Protein AF-A0A538BDF6-F1 (afdb_monomer)

Mean predicted aligned error: 5.9 Å

Nearest PDB structures (foldseek):
  9k1j-assembly1_B  TM=4.773E-01  e=1.976E+00  Acinetobacter baumannii
  7nsg-assembly1_A  TM=3.307E-01  e=5.408E+00  Homo sapiens

Solvent-accessible surface area (backbone atoms only — not comparable to full-atom values): 4410 Å² total; per-residue (Å²): 110,79,52,96,67,64,58,87,33,45,48,50,52,68,51,78,48,82,41,87,42,80,93,92,41,71,44,80,48,76,51,71,52,74,45,40,67,44,88,98,46,18,71,59,50,41,51,52,52,51,51,53,50,54,52,51,52,56,51,49,50,54,55,52,51,36,49,75,72,51,74,80,113

Secondary structure (DSSP, 8-state):
---SS-TTSEEEEEEEEEEEETTTEEEEEEEEEEEE--TTTHHHHHHHHHHHHHHHHHHHHHHHHHHHHTTT-

Foldseek 3Di:
DADPPPRVFKDKDWDWDWDDDPDPDIDIDIDIDIFGPDPPCGVVVSVVVVVVVVVVVVVVVVVVVCVVVVVPD

Radius of gyration: 16.17 Å; Cα contacts (8 Å, |Δi|>4): 66; chains: 1; bounding box: 38×25×42 Å

pLDDT: mean 86.37, std 9.04, range [54.69, 94.38]

Sequence (73 aa):
MLPDHYADRLTCSGSYTLVPSGDHSTIQRMEGDLRVNYPVVGRLAERGIFLGLKENVAQEARIIEGWVAGEY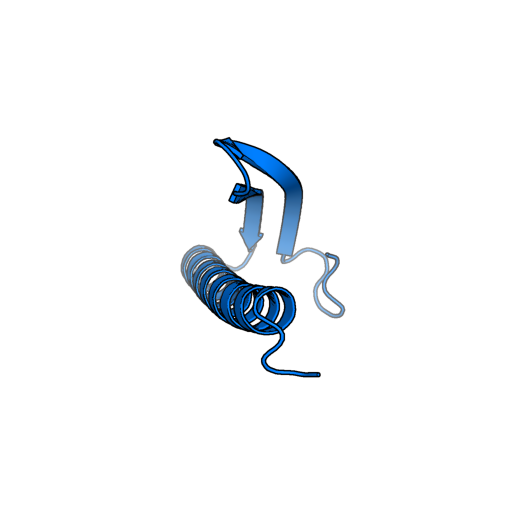R

Stru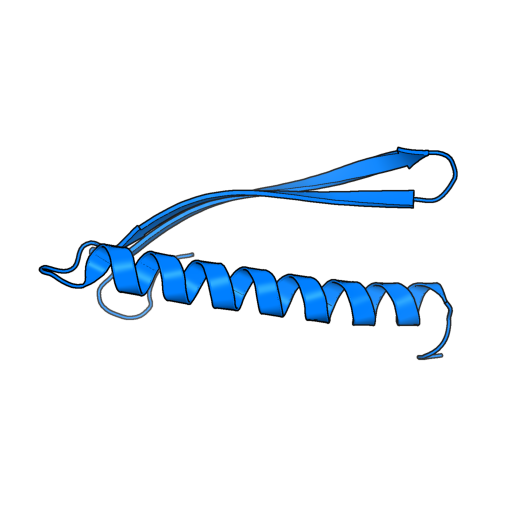cture (mmCIF, N/CA/C/O backbone):
data_AF-A0A538BDF6-F1
#
_entry.id   AF-A0A538BDF6-F1
#
loop_
_atom_site.group_PDB
_atom_site.id
_atom_site.type_symbol
_atom_site.label_atom_id
_atom_site.label_alt_id
_atom_site.label_comp_id
_atom_site.label_asym_id
_atom_site.label_entity_id
_atom_site.label_seq_id
_atom_site.pdbx_PDB_ins_code
_atom_site.Cartn_x
_atom_site.Cartn_y
_atom_site.Cartn_z
_atom_site.occupancy
_atom_site.B_iso_or_equiv
_atom_site.auth_seq_id
_atom_site.auth_comp_id
_atom_site.auth_asym_id
_atom_site.auth_atom_id
_atom_site.pdbx_PDB_model_num
ATOM 1 N N . MET A 1 1 ? -11.787 1.261 -1.311 1.00 54.69 1 MET A N 1
ATOM 2 C CA . MET A 1 1 ? -12.505 -0.009 -1.037 1.00 54.69 1 MET A CA 1
ATOM 3 C C . MET A 1 1 ? -13.667 0.285 -0.103 1.00 54.69 1 MET A C 1
ATOM 5 O O . MET A 1 1 ? -13.481 1.108 0.786 1.00 54.69 1 MET A O 1
ATOM 9 N N . LEU A 1 2 ? -14.828 -0.346 -0.299 1.00 60.12 2 LEU A N 1
ATOM 10 C CA . LEU A 1 2 ? -15.971 -0.243 0.615 1.00 60.12 2 LEU A CA 1
ATOM 11 C C . LEU A 1 2 ? -16.153 -1.599 1.322 1.00 60.12 2 LEU A C 1
ATOM 13 O O . LEU A 1 2 ? -16.131 -2.612 0.627 1.00 60.12 2 LEU A O 1
ATOM 17 N N . PRO A 1 3 ? -16.289 -1.654 2.655 1.00 63.38 3 PRO A N 1
ATOM 18 C CA . PRO A 1 3 ? -16.569 -2.908 3.353 1.00 63.38 3 PRO A CA 1
ATOM 19 C C . PRO A 1 3 ? -17.951 -3.468 2.998 1.00 63.38 3 PRO A C 1
ATOM 21 O O . PRO A 1 3 ? -18.935 -2.730 3.043 1.00 63.38 3 PRO A O 1
ATOM 24 N N . ASP A 1 4 ? -18.035 -4.779 2.749 1.00 68.88 4 ASP A N 1
ATOM 25 C CA . ASP A 1 4 ? -19.311 -5.480 2.509 1.00 68.88 4 ASP A CA 1
ATOM 26 C C . ASP A 1 4 ? -20.207 -5.508 3.763 1.00 68.88 4 ASP A C 1
ATOM 28 O O . ASP A 1 4 ? -21.435 -5.517 3.677 1.00 68.88 4 ASP A O 1
ATOM 32 N N . HIS A 1 5 ? -19.593 -5.464 4.951 1.00 60.78 5 HIS A N 1
ATOM 33 C CA . HIS A 1 5 ? -20.267 -5.363 6.243 1.00 60.78 5 HIS A CA 1
ATOM 34 C C . HIS A 1 5 ? -19.652 -4.235 7.082 1.00 60.78 5 HIS A C 1
ATOM 36 O O . HIS A 1 5 ? -18.431 -4.107 7.155 1.00 60.78 5 HIS A O 1
ATOM 42 N N . TYR A 1 6 ? -20.500 -3.450 7.759 1.00 70.62 6 TYR A N 1
ATOM 43 C CA . TYR A 1 6 ? -20.111 -2.300 8.593 1.00 70.62 6 TYR A CA 1
ATOM 44 C C . TYR A 1 6 ? -19.352 -1.199 7.828 1.00 70.62 6 TYR A C 1
ATOM 46 O O . TYR A 1 6 ? -18.210 -0.861 8.146 1.00 70.62 6 TYR A O 1
ATOM 54 N N . ALA A 1 7 ? -20.000 -0.632 6.807 1.00 69.19 7 ALA A N 1
ATOM 55 C CA . ALA A 1 7 ? -19.422 0.384 5.922 1.00 69.19 7 ALA A CA 1
ATOM 56 C C . ALA A 1 7 ? -18.918 1.655 6.643 1.00 69.19 7 ALA A C 1
ATOM 58 O O . ALA A 1 7 ? -18.066 2.366 6.121 1.00 69.19 7 ALA A O 1
ATOM 59 N N . ASP A 1 8 ? -19.404 1.931 7.852 1.00 80.06 8 ASP A N 1
ATOM 60 C CA . ASP A 1 8 ? -18.993 3.045 8.712 1.00 80.06 8 ASP A CA 1
ATOM 61 C C . ASP A 1 8 ? -17.694 2.774 9.501 1.00 80.06 8 ASP A C 1
ATOM 63 O O . ASP A 1 8 ? -17.080 3.692 10.060 1.00 80.06 8 ASP A O 1
ATOM 67 N N . ARG A 1 9 ? -17.244 1.514 9.551 1.00 82.62 9 ARG A N 1
ATOM 68 C CA . ARG A 1 9 ? -16.12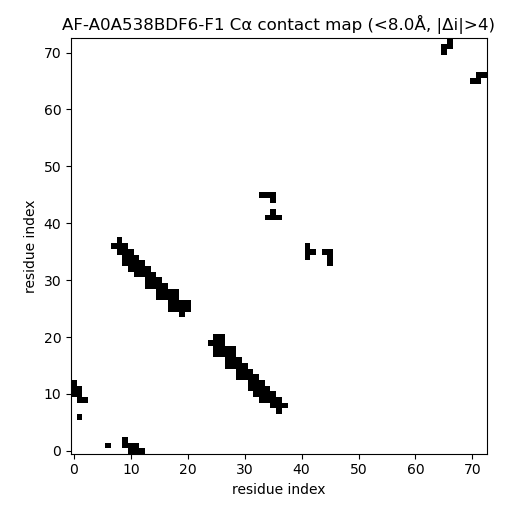5 1.088 10.403 1.00 82.62 9 ARG A CA 1
ATOM 69 C C . ARG A 1 9 ? -14.762 1.143 9.741 1.00 82.62 9 ARG A C 1
ATOM 71 O O . ARG A 1 9 ? -13.768 1.080 10.461 1.00 82.62 9 ARG A O 1
ATOM 78 N N . LEU A 1 10 ? -14.687 1.274 8.420 1.00 86.56 10 LEU A N 1
ATOM 79 C CA . LEU A 1 10 ? -13.419 1.377 7.707 1.00 86.56 10 LEU A CA 1
ATOM 80 C C . LEU A 1 10 ? -13.514 2.396 6.578 1.00 86.56 10 LEU A C 1
ATOM 82 O O . LEU A 1 10 ? -14.383 2.317 5.715 1.00 86.56 10 LEU A O 1
ATOM 86 N N . THR A 1 11 ? -12.567 3.326 6.563 1.00 87.62 11 THR A N 1
ATOM 87 C CA . THR A 1 11 ? -12.344 4.238 5.444 1.00 87.62 11 THR A CA 1
ATOM 88 C C . THR A 1 11 ? -10.936 4.007 4.925 1.00 87.62 11 THR A C 1
ATOM 90 O O . THR A 1 11 ? -9.982 3.992 5.699 1.00 87.62 11 THR A O 1
ATOM 93 N N . CYS A 1 12 ? -10.813 3.789 3.619 1.00 87.50 12 CYS A N 1
ATOM 94 C CA . CYS A 1 12 ? -9.537 3.560 2.959 1.00 87.50 12 CYS A CA 1
ATOM 95 C C . CYS A 1 12 ? -9.520 4.300 1.624 1.00 87.50 12 CYS A C 1
ATOM 97 O O . CYS A 1 12 ? -10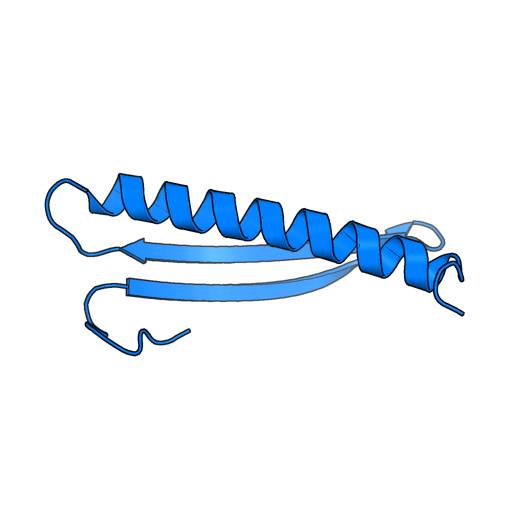.344 4.023 0.742 1.00 87.50 12 CYS A O 1
ATOM 99 N N . SER A 1 13 ? -8.578 5.224 1.490 1.00 88.25 13 SER A N 1
ATOM 100 C CA . SER A 1 13 ? -8.336 6.008 0.283 1.00 88.25 13 SER A CA 1
ATOM 101 C C . SER A 1 13 ? -6.848 6.031 -0.008 1.00 88.25 13 SER A C 1
ATOM 103 O O . SER A 1 13 ? -6.044 6.121 0.910 1.00 88.25 13 SER A O 1
ATOM 105 N N . GLY A 1 14 ? -6.469 5.985 -1.276 1.00 89.31 14 GLY A N 1
ATOM 106 C CA . GLY A 1 14 ? -5.068 6.025 -1.650 1.00 89.31 14 GLY A CA 1
ATOM 107 C C . GLY A 1 14 ? -4.881 6.139 -3.148 1.00 89.31 14 GLY A C 1
ATOM 108 O O . GLY A 1 14 ? -5.841 6.100 -3.919 1.00 89.31 14 GLY A O 1
ATOM 109 N N . SER A 1 15 ? -3.627 6.283 -3.537 1.00 90.75 15 SER A N 1
ATOM 110 C CA . SER A 1 15 ? -3.183 6.334 -4.914 1.00 90.75 15 SER A CA 1
ATOM 111 C C . SER A 1 15 ? -2.102 5.292 -5.158 1.00 90.75 15 SER A C 1
ATOM 113 O O . SER A 1 15 ? -1.349 4.892 -4.264 1.00 90.75 15 SER A O 1
ATOM 115 N N . TYR A 1 16 ? -2.066 4.848 -6.404 1.00 88.88 16 TYR A N 1
ATOM 116 C CA . TYR A 1 16 ? -1.125 3.878 -6.915 1.00 88.88 16 TYR A CA 1
ATOM 117 C C . TYR A 1 16 ? -0.466 4.481 -8.145 1.00 88.88 16 TYR A C 1
ATOM 119 O O . TYR A 1 16 ? -1.163 4.863 -9.088 1.00 88.88 16 TYR A O 1
ATOM 127 N N . THR A 1 17 ? 0.859 4.590 -8.134 1.00 94.00 17 THR A N 1
ATOM 128 C CA . THR A 1 17 ? 1.604 5.173 -9.252 1.00 94.00 17 THR A CA 1
ATOM 129 C C . THR A 1 17 ? 2.848 4.360 -9.565 1.00 94.00 17 THR A C 1
ATOM 131 O O . THR A 1 17 ? 3.533 3.862 -8.672 1.00 94.00 17 THR A O 1
ATOM 134 N N . LEU A 1 18 ? 3.133 4.233 -10.858 1.00 91.81 18 LEU A N 1
ATOM 135 C CA . LEU A 1 18 ? 4.370 3.664 -11.371 1.00 91.81 18 LEU A CA 1
ATOM 136 C C . LEU A 1 18 ? 5.265 4.815 -11.812 1.00 91.81 18 LEU A C 1
ATOM 138 O O . LEU A 1 18 ? 4.853 5.650 -12.618 1.00 91.81 18 LEU A O 1
ATOM 142 N N . VAL A 1 19 ? 6.470 4.873 -11.259 1.00 94.38 19 VAL A N 1
ATOM 143 C CA . VAL A 1 19 ? 7.418 5.962 -11.494 1.00 94.38 19 VAL A CA 1
ATOM 144 C C . VAL A 1 19 ? 8.694 5.374 -12.095 1.00 94.38 19 VAL A C 1
ATOM 146 O O . VAL A 1 19 ? 9.198 4.384 -11.561 1.00 94.38 19 VAL A O 1
ATOM 149 N N . PRO A 1 20 ? 9.238 5.934 -13.189 1.00 91.31 20 PRO A N 1
ATOM 150 C CA . PRO A 1 20 ? 10.499 5.456 -13.742 1.00 91.31 20 PRO A CA 1
ATOM 151 C C . PRO A 1 20 ? 11.641 5.648 -12.739 1.00 91.31 20 PRO A C 1
ATOM 153 O O . PRO A 1 20 ? 11.698 6.648 -12.021 1.00 91.31 20 PRO A O 1
ATOM 156 N N . SER A 1 21 ? 12.562 4.689 -12.704 1.00 88.75 21 SER A N 1
ATOM 157 C CA . SER A 1 21 ? 13.760 4.723 -11.870 1.00 88.75 21 SER A CA 1
ATOM 158 C C . SER A 1 21 ? 14.940 4.210 -12.693 1.00 88.75 21 SER A C 1
ATOM 160 O O . SER A 1 21 ? 15.007 3.031 -13.017 1.00 88.75 21 SER A O 1
ATOM 162 N N . GLY A 1 22 ? 15.872 5.083 -13.070 1.00 85.81 22 GLY A N 1
ATOM 163 C CA . GLY A 1 22 ? 17.038 4.698 -13.876 1.00 85.81 22 GLY A CA 1
ATOM 164 C C . GLY A 1 22 ? 16.701 4.029 -15.218 1.00 85.81 22 GLY A C 1
ATOM 165 O O . GLY A 1 22 ? 15.556 4.029 -15.679 1.00 85.81 22 GLY A O 1
ATOM 166 N N . ASP A 1 23 ? 17.721 3.441 -15.838 1.00 79.69 23 ASP A N 1
ATOM 167 C CA . ASP A 1 23 ? 17.570 2.728 -17.101 1.00 79.69 23 ASP A CA 1
ATOM 168 C C . ASP A 1 23 ? 16.982 1.340 -16.821 1.00 79.69 23 ASP A C 1
ATOM 170 O O . ASP A 1 23 ? 17.632 0.473 -16.239 1.00 79.69 23 ASP A O 1
ATOM 174 N N . HIS A 1 24 ? 15.727 1.144 -17.225 1.00 83.12 24 HIS A N 1
ATOM 175 C CA . HIS A 1 24 ? 14.985 -0.123 -17.145 1.00 83.12 24 HIS A CA 1
ATOM 176 C C . HIS A 1 24 ? 14.479 -0.555 -15.760 1.00 83.12 24 HIS A C 1
ATOM 178 O O . HIS A 1 24 ? 14.165 -1.731 -15.583 1.00 83.12 24 HIS A O 1
ATOM 184 N N . SER A 1 25 ? 14.313 0.357 -14.795 1.00 85.00 25 SER A N 1
ATOM 185 C CA . SER A 1 25 ? 13.606 0.028 -13.548 1.00 85.00 25 SER A CA 1
ATOM 186 C C . SER A 1 25 ? 12.397 0.932 -13.301 1.00 85.00 25 SER A C 1
ATOM 188 O O . SER A 1 25 ? 12.283 2.042 -13.823 1.00 85.00 25 SER A O 1
ATOM 190 N N . THR A 1 26 ? 11.427 0.417 -12.552 1.00 89.94 26 THR A N 1
ATOM 191 C CA . THR A 1 26 ? 10.186 1.115 -12.206 1.00 89.94 26 THR A CA 1
ATOM 192 C C . THR A 1 26 ? 9.956 0.969 -10.712 1.00 89.94 26 THR A C 1
ATOM 194 O O . THR A 1 26 ? 10.066 -0.127 -10.170 1.00 89.94 26 THR A O 1
ATOM 197 N N . ILE A 1 27 ? 9.624 2.071 -10.046 1.00 90.62 27 ILE A N 1
ATOM 198 C CA . ILE A 1 27 ? 9.209 2.082 -8.648 1.00 90.62 27 ILE A CA 1
ATOM 199 C C . ILE A 1 27 ? 7.688 2.104 -8.598 1.00 90.62 27 ILE A C 1
ATOM 201 O O . ILE A 1 27 ? 7.036 2.978 -9.171 1.00 90.62 27 ILE A O 1
ATOM 205 N N . GLN A 1 28 ? 7.133 1.160 -7.852 1.00 90.88 28 GLN A N 1
ATOM 206 C CA . GLN A 1 28 ? 5.731 1.147 -7.474 1.00 90.88 28 GLN A CA 1
ATOM 207 C C . GLN A 1 28 ? 5.558 1.979 -6.197 1.00 90.88 28 GLN A C 1
ATOM 209 O O . GLN A 1 28 ? 6.027 1.593 -5.127 1.00 90.88 28 GLN A O 1
ATOM 214 N N . ARG A 1 29 ? 4.902 3.139 -6.299 1.00 92.12 29 ARG A N 1
ATOM 215 C CA . ARG A 1 29 ? 4.607 4.010 -5.155 1.00 92.12 29 ARG A CA 1
ATOM 216 C C . ARG A 1 29 ? 3.131 3.908 -4.792 1.00 92.12 29 ARG A C 1
ATOM 218 O O . ARG A 1 29 ? 2.256 4.233 -5.595 1.00 92.12 29 ARG A O 1
ATOM 225 N N . MET A 1 30 ? 2.883 3.474 -3.561 1.00 90.38 30 MET A N 1
ATOM 226 C CA . MET A 1 30 ? 1.562 3.416 -2.946 1.00 90.38 30 MET A CA 1
ATOM 227 C C . MET A 1 30 ? 1.505 4.386 -1.777 1.00 90.38 30 MET A C 1
ATOM 229 O O . MET A 1 30 ? 2.342 4.325 -0.878 1.00 90.38 30 MET A O 1
ATOM 233 N N . GLU A 1 31 ? 0.502 5.253 -1.779 1.00 91.00 31 GLU A N 1
ATOM 234 C CA . GLU A 1 31 ? 0.246 6.190 -0.687 1.00 91.00 31 GLU A CA 1
ATOM 235 C C . GLU A 1 31 ? -1.237 6.223 -0.382 1.00 91.00 31 GLU A C 1
ATOM 237 O O . GLU A 1 31 ? -2.062 6.146 -1.289 1.00 91.00 31 GLU A O 1
ATOM 242 N N . GLY A 1 32 ? -1.593 6.353 0.886 1.00 90.06 32 GLY A N 1
ATOM 243 C CA . GLY A 1 32 ? -2.988 6.417 1.268 1.00 90.06 32 GLY A CA 1
ATOM 244 C C . GLY A 1 32 ? -3.192 6.463 2.767 1.00 90.06 32 GLY A C 1
ATOM 245 O O . GLY A 1 32 ? -2.265 6.280 3.555 1.00 90.06 32 GLY A O 1
ATOM 246 N N . ASP A 1 33 ? -4.449 6.666 3.120 1.00 89.88 33 ASP A N 1
ATOM 247 C CA . ASP A 1 33 ? -4.949 6.760 4.473 1.00 89.88 33 ASP A CA 1
ATOM 248 C C . ASP A 1 33 ? -5.892 5.592 4.741 1.00 89.88 33 ASP A C 1
ATOM 250 O O . ASP A 1 33 ? -6.818 5.312 3.972 1.00 89.88 33 ASP A O 1
ATOM 254 N N . LEU A 1 34 ? -5.661 4.925 5.868 1.00 90.31 34 LEU A N 1
ATOM 255 C CA . LEU A 1 34 ? -6.505 3.856 6.374 1.00 90.31 34 LEU A CA 1
ATOM 256 C C . LEU A 1 34 ? -6.958 4.219 7.781 1.00 90.31 34 LEU A C 1
ATOM 258 O O . LEU A 1 34 ? -6.132 4.454 8.662 1.00 90.31 34 LEU A O 1
ATOM 262 N N . ARG A 1 35 ? -8.272 4.213 7.993 1.00 90.69 35 ARG A N 1
ATOM 263 C CA . ARG A 1 35 ? -8.879 4.470 9.293 1.00 90.69 35 ARG A CA 1
ATOM 264 C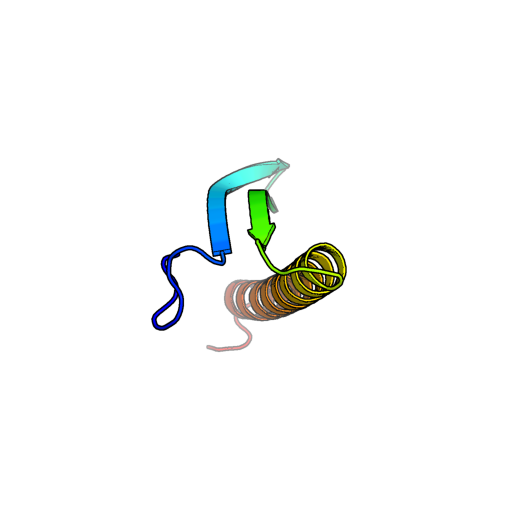 C . ARG A 1 35 ? -9.875 3.383 9.648 1.00 90.69 35 ARG A C 1
ATOM 266 O O . ARG A 1 35 ? -10.768 3.086 8.855 1.00 90.69 35 ARG A O 1
ATOM 273 N N . VAL A 1 36 ? -9.758 2.845 10.858 1.00 90.75 36 VAL A N 1
ATOM 274 C CA . VAL A 1 36 ? -10.692 1.868 11.422 1.00 90.75 36 VAL A CA 1
ATOM 275 C C . VAL A 1 36 ? -11.375 2.456 12.652 1.00 90.75 36 VAL A C 1
ATOM 277 O O . VAL A 1 36 ? -10.760 2.704 13.690 1.00 90.75 36 VAL A O 1
ATOM 280 N N . ASN A 1 37 ? -12.690 2.633 12.556 1.00 88.69 37 ASN A N 1
ATOM 281 C CA . ASN A 1 37 ? -13.524 3.133 13.641 1.00 88.69 37 ASN A CA 1
ATOM 282 C C . ASN A 1 37 ? -14.023 1.954 14.487 1.00 88.69 37 ASN A C 1
ATOM 284 O O . ASN A 1 37 ? -15.142 1.471 14.317 1.00 88.69 37 ASN A O 1
ATOM 288 N N . TYR A 1 38 ? -13.177 1.478 15.403 1.00 83.62 38 TYR A N 1
ATOM 289 C CA . TYR A 1 38 ? -13.557 0.460 16.384 1.00 83.62 38 TYR A CA 1
ATOM 290 C C . TYR A 1 38 ? -13.003 0.804 17.774 1.00 83.62 38 TYR A C 1
ATOM 292 O O . TYR A 1 38 ? -11.794 1.049 17.892 1.00 83.62 38 TYR A O 1
ATOM 300 N N . PRO A 1 39 ? -13.836 0.819 18.835 1.00 82.81 39 PRO A N 1
ATOM 301 C CA . PRO A 1 39 ? -13.369 1.108 20.186 1.00 82.81 39 PRO A CA 1
ATOM 302 C C . PRO A 1 39 ? -12.244 0.155 20.596 1.00 82.81 39 PRO A C 1
ATOM 304 O O . PRO A 1 39 ? -12.337 -1.052 20.382 1.00 82.81 39 PRO A O 1
ATOM 307 N N . VAL A 1 40 ? -11.190 0.698 21.208 1.00 83.62 40 VAL A N 1
ATOM 308 C CA . VAL A 1 40 ? -10.045 -0.036 21.785 1.00 83.62 40 VAL A CA 1
ATOM 309 C C . VAL A 1 40 ? -9.088 -0.673 20.762 1.00 83.62 40 VAL A C 1
ATOM 311 O O . VAL A 1 40 ? -7.878 -0.560 20.939 1.00 83.62 40 VAL A O 1
ATOM 314 N N . VAL A 1 41 ? -9.579 -1.284 19.678 1.00 86.06 41 VAL A N 1
ATOM 315 C CA . VAL A 1 41 ? -8.742 -2.074 18.746 1.00 86.06 41 VAL A CA 1
ATOM 316 C C . VAL A 1 41 ? -8.546 -1.464 17.354 1.00 86.06 41 VAL A C 1
ATOM 318 O O . VAL A 1 41 ? -7.812 -2.043 16.557 1.00 86.06 41 VAL A O 1
ATOM 321 N N . GLY A 1 42 ? -9.118 -0.292 17.054 1.00 86.56 42 GLY A N 1
ATOM 322 C CA . GLY A 1 42 ? -9.016 0.333 15.724 1.00 86.56 42 GLY A CA 1
ATOM 323 C C . GLY A 1 42 ? -7.578 0.445 15.199 1.00 86.56 42 GLY A C 1
ATOM 324 O O . GLY A 1 42 ? -7.269 -0.064 14.128 1.00 86.56 42 GLY A O 1
ATOM 325 N N . ARG A 1 43 ? -6.652 0.974 16.011 1.00 89.31 43 ARG A N 1
ATOM 326 C CA . ARG A 1 43 ? -5.227 1.099 15.631 1.00 89.31 43 ARG A CA 1
ATOM 327 C C . ARG A 1 43 ? -4.526 -0.242 15.406 1.00 89.31 43 ARG A C 1
ATOM 329 O O . ARG A 1 43 ? -3.607 -0.331 14.596 1.00 89.31 43 ARG A O 1
ATOM 336 N N . LEU A 1 44 ? -4.904 -1.275 16.160 1.00 91.81 44 LEU A N 1
ATOM 337 C CA . LEU A 1 44 ? -4.329 -2.609 15.986 1.00 91.81 44 LEU A CA 1
ATOM 338 C C . LEU A 1 44 ? -4.813 -3.221 14.668 1.00 91.81 44 LEU A C 1
ATOM 340 O O . LEU A 1 44 ? -4.009 -3.784 13.928 1.00 91.81 44 LEU A O 1
ATOM 344 N N . ALA A 1 45 ? -6.098 -3.044 14.355 1.00 89.94 45 ALA A N 1
ATOM 345 C CA . ALA A 1 45 ? -6.683 -3.468 13.090 1.00 89.94 45 ALA A CA 1
ATOM 346 C C . ALA A 1 45 ? -6.055 -2.730 11.895 1.00 89.94 45 ALA A C 1
ATOM 348 O O . ALA A 1 45 ? -5.635 -3.384 10.946 1.00 89.94 45 ALA A O 1
ATOM 349 N N . GLU A 1 46 ? -5.900 -1.402 11.968 1.00 92.31 46 GLU A N 1
ATOM 350 C CA . GLU A 1 46 ? -5.207 -0.603 10.941 1.00 92.31 46 GLU A CA 1
ATOM 351 C C . GLU A 1 46 ? -3.807 -1.153 10.649 1.00 92.31 46 GLU A C 1
ATOM 353 O O . GLU A 1 46 ? -3.452 -1.384 9.494 1.00 92.31 46 GLU A O 1
ATOM 358 N N . ARG A 1 47 ? -3.022 -1.429 11.699 1.00 91.38 47 ARG A N 1
ATOM 359 C CA . ARG A 1 47 ? -1.679 -2.009 11.557 1.00 91.38 47 ARG A CA 1
ATOM 360 C C . ARG A 1 47 ? -1.706 -3.392 10.919 1.00 91.38 47 ARG A C 1
ATOM 362 O O . ARG A 1 47 ? -0.881 -3.661 10.054 1.00 91.38 47 ARG A O 1
ATOM 369 N N . GLY A 1 48 ? -2.628 -4.259 11.337 1.00 92.50 48 GLY A N 1
ATOM 370 C CA . GLY A 1 48 ? -2.768 -5.600 10.768 1.00 92.50 48 GLY A CA 1
ATOM 371 C C . GLY A 1 48 ? -3.088 -5.559 9.274 1.00 92.50 48 GLY A C 1
ATOM 372 O O . GLY A 1 48 ? -2.430 -6.232 8.484 1.00 92.50 48 GLY A O 1
ATOM 373 N N . ILE A 1 49 ? -4.031 -4.702 8.879 1.00 90.06 49 ILE A N 1
ATOM 374 C CA . ILE A 1 49 ? -4.394 -4.490 7.473 1.00 90.06 49 ILE A CA 1
ATOM 375 C C . ILE A 1 49 ? -3.194 -3.953 6.685 1.00 90.06 49 ILE A C 1
ATOM 377 O O . ILE A 1 49 ? -2.881 -4.477 5.619 1.00 90.06 49 ILE A O 1
ATOM 381 N N . PHE A 1 50 ? -2.486 -2.951 7.215 1.00 91.25 50 PHE A N 1
ATOM 382 C CA . PHE A 1 50 ? -1.312 -2.386 6.549 1.00 91.25 50 PHE A CA 1
ATOM 383 C C . PHE A 1 50 ? -0.187 -3.415 6.368 1.00 91.25 50 PHE A C 1
ATOM 385 O O . PHE A 1 50 ? 0.442 -3.471 5.313 1.00 91.25 50 PHE A O 1
ATOM 392 N N . LEU A 1 51 ? 0.055 -4.263 7.371 1.00 92.75 51 LEU A N 1
ATOM 393 C CA . LEU A 1 51 ? 1.037 -5.344 7.274 1.00 92.7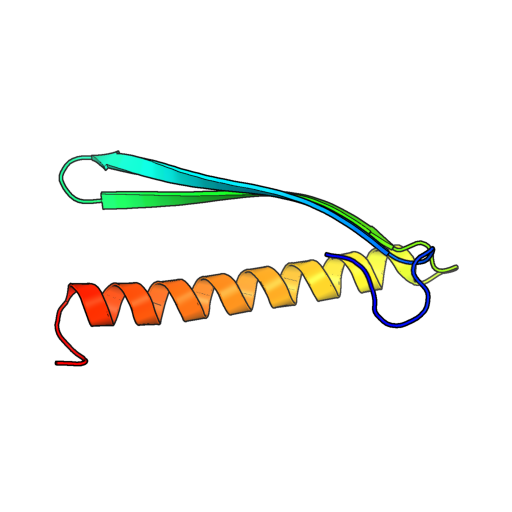5 51 LEU A CA 1
ATOM 394 C C . LEU A 1 51 ? 0.650 -6.363 6.197 1.00 92.75 51 LEU A C 1
ATOM 396 O O . LEU A 1 51 ? 1.493 -6.700 5.368 1.00 92.75 51 LEU A O 1
ATOM 400 N N . GLY A 1 52 ? -0.615 -6.791 6.170 1.00 92.06 52 GLY A N 1
ATOM 401 C CA . GLY A 1 52 ? -1.118 -7.717 5.152 1.00 92.06 52 GLY A CA 1
ATOM 402 C C . GLY A 1 52 ? -1.066 -7.136 3.737 1.00 92.06 52 GLY A C 1
ATOM 403 O O . GLY A 1 52 ? -0.718 -7.848 2.794 1.00 92.06 52 GLY A O 1
ATOM 404 N N . LEU A 1 53 ? -1.339 -5.834 3.585 1.00 90.62 53 LEU A N 1
ATOM 405 C CA . LEU A 1 53 ? -1.173 -5.124 2.316 1.00 90.62 53 LEU A CA 1
ATOM 406 C C . LEU A 1 53 ? 0.295 -5.130 1.879 1.00 90.62 53 LEU A C 1
ATOM 408 O O . LEU A 1 53 ? 0.593 -5.525 0.757 1.00 90.62 53 LEU A O 1
ATOM 412 N N . LYS A 1 54 ? 1.217 -4.752 2.773 1.00 90.94 54 LYS A N 1
ATOM 413 C CA . LYS A 1 54 ? 2.657 -4.744 2.479 1.00 90.94 54 LYS A CA 1
ATOM 414 C C . LYS A 1 54 ? 3.156 -6.122 2.043 1.00 90.94 54 LYS A C 1
ATOM 416 O O . LYS A 1 54 ? 3.961 -6.224 1.122 1.00 90.94 54 LYS A O 1
ATOM 421 N N . GLU A 1 55 ? 2.689 -7.175 2.707 1.00 93.25 55 GLU A N 1
ATOM 422 C CA . GLU A 1 55 ? 3.044 -8.547 2.354 1.00 93.25 55 GLU A CA 1
ATOM 423 C C . GLU A 1 55 ? 2.495 -8.947 0.980 1.00 93.25 55 GLU A C 1
ATOM 425 O O . GLU A 1 55 ? 3.259 -9.457 0.164 1.00 93.25 55 GLU A O 1
ATOM 430 N N . ASN A 1 56 ? 1.224 -8.652 0.685 1.00 92.31 56 ASN A N 1
ATOM 431 C CA . ASN A 1 56 ? 0.636 -8.914 -0.634 1.00 92.31 56 ASN A CA 1
ATOM 432 C C . ASN A 1 56 ? 1.402 -8.209 -1.755 1.00 92.31 56 ASN A C 1
ATOM 434 O O . ASN A 1 56 ? 1.758 -8.846 -2.741 1.00 92.31 56 ASN A O 1
ATOM 438 N N . VAL A 1 57 ? 1.722 -6.927 -1.574 1.00 91.25 57 VAL A N 1
ATOM 439 C CA . VAL A 1 57 ? 2.480 -6.145 -2.562 1.00 91.25 57 VAL A CA 1
ATOM 440 C C . VAL A 1 57 ? 3.869 -6.742 -2.797 1.00 91.25 57 VAL A C 1
ATOM 442 O O . VAL A 1 57 ? 4.322 -6.834 -3.933 1.00 91.25 57 VAL A O 1
ATOM 445 N N . ALA A 1 58 ? 4.537 -7.220 -1.745 1.00 90.62 58 ALA A N 1
ATOM 446 C CA . ALA A 1 58 ? 5.826 -7.893 -1.886 1.00 90.62 58 ALA A CA 1
ATOM 447 C C . ALA A 1 58 ? 5.727 -9.242 -2.627 1.00 90.62 58 ALA A C 1
ATOM 449 O O . ALA A 1 58 ? 6.663 -9.620 -3.330 1.00 90.62 58 ALA A O 1
ATOM 450 N N . GLN A 1 59 ? 4.622 -9.983 -2.473 1.00 93.38 59 GLN A N 1
ATOM 451 C CA . GLN A 1 59 ? 4.373 -11.200 -3.258 1.00 93.38 59 GLN A CA 1
ATOM 452 C C . GLN A 1 59 ? 4.105 -10.867 -4.728 1.00 93.38 59 GLN A C 1
ATOM 454 O O . GLN A 1 59 ? 4.661 -11.512 -5.613 1.00 93.38 59 GLN A O 1
ATOM 459 N N . GLU A 1 60 ? 3.289 -9.845 -4.984 1.00 91.38 60 GLU A N 1
ATOM 460 C CA . GLU A 1 60 ? 2.973 -9.379 -6.333 1.00 91.38 60 GLU A CA 1
ATOM 461 C C . GLU A 1 60 ? 4.237 -8.930 -7.076 1.00 91.38 60 GLU A C 1
ATOM 463 O O . GLU A 1 60 ? 4.455 -9.351 -8.210 1.00 91.38 60 GLU A O 1
ATOM 468 N N . ALA A 1 61 ? 5.116 -8.171 -6.412 1.00 90.56 61 ALA A N 1
ATOM 469 C CA . ALA A 1 61 ? 6.397 -7.750 -6.975 1.00 90.56 61 ALA A CA 1
ATOM 470 C C . ALA A 1 61 ? 7.231 -8.944 -7.466 1.00 90.56 61 ALA A C 1
ATOM 472 O O . ALA A 1 61 ? 7.694 -8.928 -8.601 1.00 90.56 61 ALA A O 1
ATOM 473 N N . ARG A 1 62 ? 7.334 -10.023 -6.675 1.00 91.44 62 ARG A N 1
ATOM 474 C CA . ARG A 1 62 ? 8.056 -11.244 -7.081 1.00 91.44 62 ARG A CA 1
ATOM 475 C C . ARG A 1 62 ? 7.455 -11.915 -8.313 1.00 91.44 62 ARG A C 1
ATOM 477 O O . ARG A 1 62 ? 8.185 -12.408 -9.167 1.00 91.44 62 ARG A O 1
ATOM 484 N N . ILE A 1 63 ? 6.127 -11.962 -8.400 1.00 93.88 63 ILE A N 1
ATOM 485 C CA . ILE A 1 63 ? 5.434 -12.558 -9.549 1.00 93.88 63 ILE A CA 1
ATOM 486 C C . ILE A 1 63 ? 5.701 -11.722 -10.804 1.00 93.88 63 ILE A C 1
ATOM 488 O O . ILE A 1 63 ? 6.026 -12.278 -11.853 1.00 93.88 63 ILE A O 1
ATOM 492 N N . ILE A 1 64 ? 5.604 -10.395 -10.690 1.00 90.62 64 ILE A N 1
ATOM 493 C CA . ILE A 1 64 ? 5.888 -9.467 -11.789 1.00 90.62 64 ILE A CA 1
ATOM 494 C C . ILE A 1 64 ? 7.350 -9.592 -12.229 1.00 90.62 64 ILE A C 1
ATOM 496 O O . ILE A 1 64 ? 7.609 -9.695 -13.424 1.00 90.62 64 ILE A O 1
ATOM 500 N N . GLU A 1 65 ? 8.294 -9.631 -11.288 1.00 90.06 65 GLU A N 1
ATOM 501 C CA . GLU A 1 65 ? 9.724 -9.806 -11.568 1.00 90.06 65 GLU A CA 1
ATOM 502 C C . GLU A 1 65 ? 9.994 -11.098 -12.349 1.00 90.06 65 GLU A C 1
ATOM 504 O O . GLU A 1 65 ? 10.631 -11.050 -13.402 1.00 90.06 65 GLU A O 1
ATOM 509 N N . GLY A 1 66 ? 9.445 -12.233 -11.904 1.00 91.06 66 GLY A N 1
ATOM 510 C CA . GLY A 1 66 ? 9.599 -13.505 -12.617 1.00 91.06 66 GLY A CA 1
ATOM 511 C C . GLY A 1 66 ? 8.924 -13.502 -13.994 1.00 91.06 66 GLY A C 1
ATOM 512 O O . GLY A 1 66 ? 9.459 -14.050 -14.959 1.00 91.06 66 GLY A O 1
ATOM 513 N N . TRP A 1 67 ? 7.777 -12.828 -14.140 1.00 92.12 67 TRP A N 1
ATOM 514 C CA . TRP A 1 67 ? 7.123 -12.668 -15.443 1.00 92.12 67 TRP A CA 1
ATOM 515 C C . TRP A 1 67 ? 7.968 -11.830 -16.412 1.00 92.12 67 TRP A C 1
ATOM 517 O O . TRP A 1 67 ? 8.142 -12.228 -17.563 1.00 92.12 67 TRP A O 1
ATOM 527 N N . VAL A 1 68 ? 8.553 -10.721 -15.944 1.00 88.75 68 VAL A N 1
ATOM 528 C CA . VAL A 1 68 ? 9.472 -9.881 -16.735 1.00 88.75 68 VAL A CA 1
ATOM 529 C C . VAL A 1 68 ? 10.738 -10.652 -17.121 1.00 88.75 68 VAL A C 1
ATOM 531 O O . VAL A 1 68 ? 11.214 -10.516 -18.248 1.00 88.75 68 VAL A O 1
ATOM 534 N N . ALA A 1 69 ? 11.258 -11.496 -16.227 1.00 89.50 69 ALA A N 1
ATOM 535 C CA . ALA A 1 69 ? 12.402 -12.367 -16.494 1.00 89.50 69 ALA A CA 1
ATOM 536 C C . ALA A 1 69 ? 12.079 -13.538 -17.447 1.00 89.50 69 ALA A C 1
ATOM 538 O O . ALA A 1 69 ? 12.993 -14.196 -17.947 1.00 89.50 69 ALA A O 1
ATOM 539 N N . GLY A 1 70 ? 10.796 -13.783 -17.742 1.00 90.25 70 GLY A N 1
ATOM 540 C CA . GLY A 1 70 ? 10.343 -14.845 -18.641 1.00 90.25 70 GLY A CA 1
ATOM 541 C C . GLY A 1 70 ? 10.231 -16.226 -17.990 1.00 90.25 70 GLY A C 1
ATOM 542 O O . GLY A 1 70 ? 10.159 -17.219 -18.707 1.00 90.25 70 GLY A O 1
ATOM 543 N N . GLU A 1 71 ? 10.196 -16.305 -16.658 1.00 87.00 71 GLU A N 1
ATOM 544 C CA . GLU A 1 71 ? 10.156 -17.565 -15.894 1.00 87.00 71 GLU A CA 1
ATOM 545 C C . GLU A 1 71 ? 8.810 -18.301 -15.996 1.00 87.00 71 GLU A C 1
ATOM 547 O O . GLU A 1 71 ? 8.741 -19.507 -15.774 1.00 87.00 71 GLU A O 1
ATOM 552 N N . TYR A 1 72 ? 7.742 -17.585 -16.355 1.00 73.38 72 TYR A N 1
ATOM 553 C CA . TYR A 1 72 ? 6.379 -18.116 -16.479 1.00 73.38 72 TYR A CA 1
ATOM 554 C C . TYR A 1 72 ? 5.915 -18.259 -17.939 1.00 73.38 72 TYR A C 1
ATOM 556 O O . TYR A 1 72 ? 4.718 -18.149 -18.215 1.00 73.38 72 TYR A O 1
ATOM 564 N N . ARG A 1 73 ? 6.850 -18.434 -18.882 1.00 58.22 73 ARG A N 1
ATOM 565 C CA . ARG A 1 73 ? 6.564 -18.539 -20.320 1.00 58.22 73 ARG A CA 1
ATOM 566 C C . ARG A 1 73 ? 6.430 -19.978 -20.809 1.00 58.22 73 ARG A C 1
ATOM 568 O O . ARG A 1 73 ? 7.209 -20.837 -20.347 1.00 58.22 73 ARG A O 1
#

=== Feature glossary ===
Feature key, reading from the visual/contextual features back to the raw sequence:

Rendered structure images. Six rendered views show the 3D structure from the faces of a cube — i.e. along ±x, ±y, ±z. R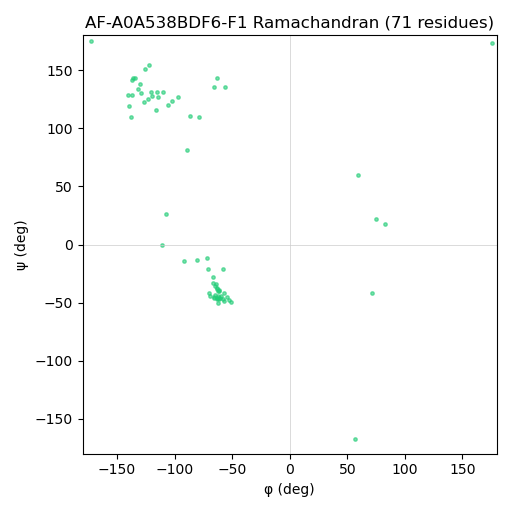endering representation is drawn randomly per protein from cartoon (secondary-structure ribbons), sticks (backbone bonds), or molecular surface; coloring is either N→C rainbow (blue at the N-terminus throug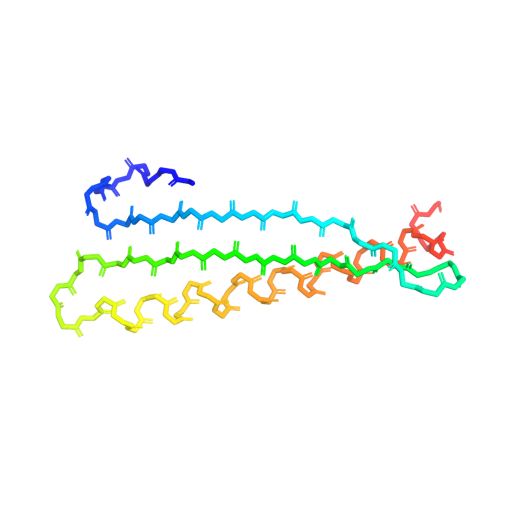h red at the C-terminus) or one color per chain.

Contact-map, Ramachandran, and PAE plots. The contact map is a binary N×N matrix image: pixel (i, j) is dark where Cα_i and Cα_j are within 8 Å and |i−j|>4. Because the |i−j|>4 filter removes local helical contacts, off-diagonal stripes parallel to the main diagonal indicate parallel β-sheets; stripes perpendicular to it indicate antiparallel β-sheets. The Ramachandran plot scatters every residue's (φ, ψ) pair against the sterically allowed regions. The PAE heatmap renders the predicted-aligned-error matrix.

InterPro / GO / CATH / organism. Database cross-references. InterPro integrates a dozen domain/family signature databases into unified entries with residue-range hits. GO terms attach function/process/location labels with evidence codes. CATH codes position the fold in a four-level structural taxonomy. Organism is the NCBI-taxonomy species name.

Nearest PDB structures. The Foldseek neighbor list gives the closest experimentally determined structures in the PDB, ranked by structural alignment. TM-score near 1 means near-identical fold; near 0.3 means only rough topology match. This is how one finds what a novel AlphaFold prediction most resembles in the solved-structure universe.

Predicted aligned error. PAE(i, j) answers: if I align the predicted and true structures on residue i, how far off (in Å) do I expect residue j to be? A block-diagonal PAE matrix with low values on the blocks and high values off-diagonal is the signature of a multi-domain protein with confidently predicted domains but uncertain inter-domain orientation.

Solvent-accessible surface area. Accessible surface area quantifies burial. A residue with SASA near zero is packed into the hydrophobic core; one with SASA >100 Å² sits on the surface. Computed here via the Shrake–Rupley numerical algorithm with a 1.4 Å probe.

B-factor. B-factor (Debye–Waller factor) reflects atomic displacement in the crystal lattice. It is an experimental observable (units Å²), not a prediction; low values mean the atom is pinned down, high values mean it moves or is heterogeneous across the crystal.

pLDDT. For AlphaFold models, the B-factor field carries pLDDT — the model's own estimate of local accuracy on a 0–100 scale. Regions with pLDDT<50 should be treated as essentially unmodeled; they often correspond to intrinsically disordered segments.

Backbone torsions (φ/ψ). φ (phi) and ψ (psi) are the two rotatable backbone dihedrals per residue: φ is the C(i-1)–N–Cα–C torsion, ψ is the N–Cα–C–N(i+1) torsion, both in degrees on (−180°, 180°]. α-helical residues cluster near (−60°, −45°); β-strand residues near (−120°, +130°). A Ramachandran plot is simply a scatter of (φ, ψ) for every residue.

Radius of gyration, Cα contacts, bounding box. Radius of gyration (Rg) is the root-mean-square distance of Cα atoms from their centroid — a single number for overall size and compactness. A globular domain of N residues has Rg ≈ 2.2·N^0.38 Å; an extended or disordered chain has a much larger Rg. The Cα contact count is the number of residue pairs whose Cα atoms are within 8 Å and are more than four positions apart in sequence — a standard proxy for tertiary packing density. The bounding box is the smallest axis-aligned box enclosing all Cα atoms.

Secondary structure (3-state, P-SEA). Three-state secondary structure (P-SEA) collapses the eight DSSP classes into helix (a), strand (b), and coil (c). P-SEA assigns these from Cα geometry alone — distances and angles — without requiring backbone oxygens, so it works on any Cα trace.

Secondary structure (8-state, DSSP). DSSP 8-state secondary structure assigns each residue one of H (α-helix), G (3₁₀-helix), I (π-helix), E (extended β-strand), B (isolated β-bridge), T (hydrogen-bonded turn), S (bend), or '-' (coil). The assignment is computed from backbone hydrogen-bond geometry via the Kabsch–Sander algorithm.

Foldseek 3Di. A 3Di character summarizes, for each residue, the relative orientation of the Cα frame of its nearest spatial neighbor. Because it encodes fold topology rather than chemistry, 3Di alignments detect remote stru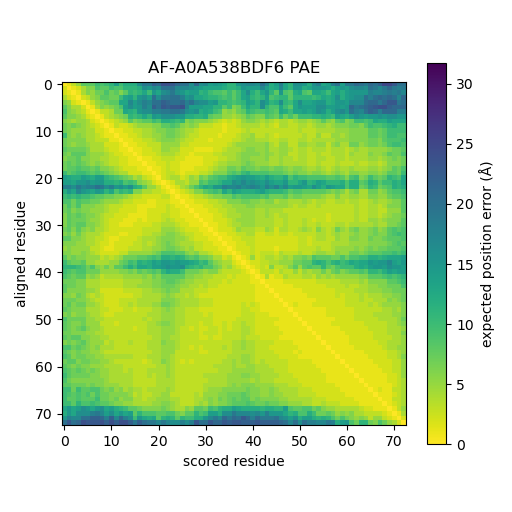ctural similarity that sequence alignment misses.

mmCIF coordinates. The mmCIF block holds the 3D Cartesian coordinates of each backbone atom (N, Cα, C, O) in ångströms. mmCIF is the PDB's canonical archive format — a tagged-loop text representation of the atomic model.

Sequence. Sequence gives the chain of amino acids in standard one-letter code (A=alanine, C=cysteine, …, Y=tyrosine), read N→C. It is the only feature that is directly encoded by the gene; all structural features are derived from the folded form of this sequence.